Protein AF-A0A1Q7GCQ9-F1 (afdb_monomer_lite)

pLDDT: mean 94.62, std 5.6, range [64.81, 98.12]

Structure (mmCIF, N/CA/C/O backbone):
data_AF-A0A1Q7GCQ9-F1
#
_entry.id   AF-A0A1Q7GCQ9-F1
#
loop_
_atom_site.group_PDB
_atom_site.id
_atom_site.type_symbol
_atom_site.label_atom_id
_atom_site.label_alt_id
_atom_site.label_comp_id
_atom_site.label_asym_id
_atom_site.label_entity_id
_atom_site.label_seq_id
_atom_site.pdbx_PDB_ins_code
_atom_site.Cartn_x
_atom_site.Cartn_y
_atom_site.Cartn_z
_atom_site.occupancy
_atom_site.B_iso_or_equiv
_atom_site.auth_seq_id
_atom_site.auth_comp_id
_atom_site.auth_asym_id
_atom_site.auth_atom_id
_atom_site.pdbx_PDB_model_num
ATOM 1 N N . MET A 1 1 ? -1.489 1.523 -19.514 1.00 64.81 1 MET A N 1
ATOM 2 C CA . MET A 1 1 ? -1.351 2.334 -18.281 1.00 64.81 1 MET A CA 1
ATOM 3 C C . MET A 1 1 ? -1.105 3.779 -18.688 1.00 64.81 1 MET A C 1
ATOM 5 O O . MET A 1 1 ? -0.445 3.978 -19.698 1.00 64.81 1 MET A O 1
ATOM 9 N N . GLY A 1 2 ? -1.690 4.747 -17.975 1.00 76.00 2 GLY A N 1
ATOM 10 C CA . GLY A 1 2 ? -1.476 6.179 -18.229 1.00 76.00 2 GLY A CA 1
ATOM 11 C C . GLY A 1 2 ? -0.132 6.676 -17.692 1.00 76.00 2 GLY A C 1
ATOM 12 O O . GLY A 1 2 ? 0.639 5.892 -17.137 1.00 76.00 2 GLY A O 1
ATOM 13 N N . ALA A 1 3 ? 0.133 7.973 -17.855 1.00 88.56 3 ALA A N 1
ATOM 14 C CA . ALA A 1 3 ? 1.325 8.611 -17.304 1.00 88.56 3 ALA A CA 1
ATOM 15 C C . ALA A 1 3 ? 1.386 8.441 -15.776 1.00 88.56 3 ALA A C 1
ATOM 17 O O . ALA A 1 3 ? 0.367 8.561 -15.093 1.00 88.56 3 ALA A O 1
ATOM 18 N N . LYS A 1 4 ? 2.586 8.157 -15.258 1.00 92.88 4 LYS A N 1
ATOM 19 C CA . LYS A 1 4 ? 2.836 8.078 -13.817 1.00 92.88 4 LYS A CA 1
ATOM 20 C C . LYS A 1 4 ? 2.873 9.493 -13.215 1.00 92.88 4 LYS A C 1
ATOM 22 O O . LYS A 1 4 ? 3.456 10.406 -13.792 1.00 92.88 4 LYS A O 1
ATOM 27 N N . VAL A 1 5 ? 2.261 9.658 -12.049 1.00 95.19 5 VAL A N 1
ATOM 28 C CA . VAL A 1 5 ? 2.357 10.819 -11.166 1.00 95.19 5 VAL A CA 1
ATOM 29 C C . VAL A 1 5 ? 3.794 10.919 -10.624 1.00 95.19 5 VAL A C 1
ATOM 31 O O . VAL A 1 5 ? 4.250 9.970 -9.977 1.00 95.19 5 VAL A O 1
ATOM 34 N N . PRO A 1 6 ? 4.511 12.039 -10.847 1.00 94.31 6 PRO A N 1
ATOM 35 C CA . PRO A 1 6 ? 5.945 12.136 -10.548 1.00 94.31 6 PRO A CA 1
ATOM 36 C C . PRO A 1 6 ? 6.334 12.001 -9.070 1.00 94.31 6 PRO A C 1
ATOM 38 O O . PRO A 1 6 ? 7.427 11.540 -8.770 1.00 94.31 6 PRO A O 1
ATOM 41 N N . TRP A 1 7 ? 5.466 12.411 -8.143 1.00 92.62 7 TRP A N 1
ATOM 42 C CA . TRP A 1 7 ? 5.748 12.382 -6.698 1.00 92.62 7 TRP A CA 1
ATOM 43 C C . TRP A 1 7 ? 5.265 11.104 -6.003 1.00 92.62 7 TRP A C 1
ATOM 45 O O . TRP A 1 7 ? 5.345 10.994 -4.780 1.00 92.62 7 TRP A O 1
ATOM 55 N N . LEU A 1 8 ? 4.723 10.153 -6.762 1.00 94.81 8 LEU A N 1
ATOM 56 C CA . LEU A 1 8 ? 4.344 8.846 -6.248 1.00 94.81 8 LEU A CA 1
ATOM 57 C C . LEU A 1 8 ? 5.447 7.828 -6.553 1.00 94.81 8 LEU A C 1
ATOM 59 O O . LEU A 1 8 ? 6.060 7.907 -7.620 1.00 94.81 8 LEU A O 1
ATOM 63 N N . PRO A 1 9 ? 5.658 6.832 -5.676 1.00 94.50 9 PRO A N 1
ATOM 64 C CA . PRO A 1 9 ? 6.570 5.731 -5.943 1.00 94.50 9 PRO A CA 1
ATOM 65 C C . PRO A 1 9 ? 6.380 5.136 -7.336 1.00 94.50 9 PRO A C 1
ATOM 67 O O . PRO A 1 9 ? 5.266 4.794 -7.747 1.00 94.50 9 PRO A O 1
ATOM 70 N N . SER A 1 10 ? 7.483 5.023 -8.066 1.00 95.31 10 SER A N 1
ATOM 71 C CA 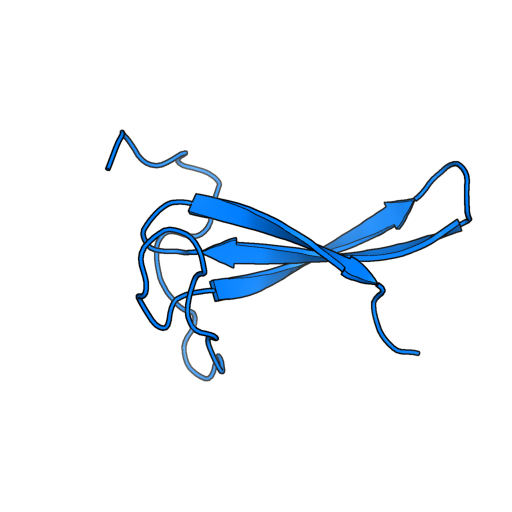. SER A 1 10 ? 7.539 4.407 -9.392 1.00 95.31 10 SER A CA 1
ATOM 72 C C . SER A 1 10 ? 8.305 3.088 -9.400 1.00 95.31 10 SER A C 1
ATOM 74 O O . SER A 1 10 ? 8.264 2.389 -10.410 1.00 95.31 10 SER A O 1
ATOM 76 N N . GLU A 1 11 ? 8.969 2.756 -8.289 1.00 96.19 11 GLU A N 1
ATOM 77 C CA . GLU A 1 11 ? 9.815 1.577 -8.102 1.00 96.19 11 GLU A CA 1
ATOM 78 C C . GLU A 1 11 ? 9.584 0.974 -6.714 1.00 96.19 11 GLU A C 1
ATOM 80 O O . GLU A 1 11 ? 9.224 1.680 -5.770 1.00 96.19 11 GLU A O 1
ATOM 85 N N . VAL A 1 12 ? 9.763 -0.343 -6.597 1.00 96.88 12 VAL A N 1
ATOM 86 C CA . VAL A 1 12 ? 9.659 -1.060 -5.319 1.00 96.88 12 VAL A CA 1
ATOM 87 C C . VAL A 1 12 ? 10.957 -0.850 -4.526 1.00 96.88 12 VAL A C 1
ATOM 89 O O . VAL A 1 12 ? 12.018 -1.207 -5.040 1.00 96.88 12 VAL A O 1
ATOM 92 N N . PRO A 1 13 ? 10.908 -0.312 -3.290 1.00 94.31 13 PRO A N 1
ATOM 93 C CA . PRO A 1 13 ? 12.100 -0.146 -2.467 1.00 94.31 13 PRO A CA 1
ATOM 94 C C . PRO A 1 13 ? 12.809 -1.485 -2.201 1.00 94.31 13 PRO A C 1
ATOM 96 O O . PRO A 1 13 ? 12.134 -2.500 -1.997 1.00 94.31 13 PRO A O 1
ATOM 99 N N . PRO A 1 14 ? 14.153 -1.514 -2.139 1.00 96.19 14 PRO A N 1
ATOM 100 C CA . PRO A 1 14 ? 14.889 -2.712 -1.751 1.00 96.19 14 PRO A CA 1
ATOM 101 C C . PRO A 1 14 ? 14.421 -3.246 -0.392 1.00 96.19 14 PRO A C 1
ATOM 103 O O . PRO A 1 14 ? 14.253 -2.484 0.558 1.00 96.19 14 PRO A O 1
ATOM 106 N N . GLY A 1 15 ? 14.201 -4.559 -0.299 1.00 94.12 15 GLY A N 1
ATOM 107 C CA . GLY A 1 15 ? 13.731 -5.209 0.930 1.00 94.12 15 GLY A CA 1
ATOM 108 C C . GLY A 1 15 ? 12.236 -5.037 1.228 1.00 94.12 15 GLY A C 1
ATOM 109 O O . GLY A 1 15 ? 11.752 -5.605 2.205 1.00 94.12 15 GLY A O 1
ATOM 110 N N . ALA A 1 16 ? 11.483 -4.309 0.396 1.00 94.38 16 ALA A N 1
ATOM 111 C CA . ALA A 1 16 ? 10.030 -4.299 0.499 1.00 94.38 16 ALA A CA 1
ATOM 112 C C . ALA A 1 16 ? 9.449 -5.681 0.155 1.00 94.38 16 ALA A C 1
ATOM 114 O O . ALA A 1 16 ? 9.973 -6.404 -0.694 1.00 94.38 16 ALA A O 1
ATOM 115 N N . GLN A 1 17 ? 8.329 -6.020 0.790 1.00 95.81 17 GLN A N 1
ATOM 116 C CA . GLN A 1 17 ? 7.541 -7.217 0.496 1.00 95.81 17 GLN A CA 1
ATOM 117 C C . GLN A 1 17 ? 6.266 -6.784 -0.245 1.00 95.81 17 GLN A C 1
ATOM 119 O O . GLN A 1 17 ? 5.253 -6.519 0.402 1.00 95.81 17 GLN A O 1
ATOM 124 N N . PRO A 1 18 ? 6.312 -6.605 -1.580 1.00 97.19 18 PRO A N 1
ATOM 125 C CA . PRO A 1 18 ? 5.171 -6.106 -2.330 1.00 97.19 18 PRO A CA 1
ATOM 126 C C . PRO A 1 18 ? 4.082 -7.170 -2.484 1.00 97.19 18 PRO A C 1
ATOM 128 O O . PRO A 1 18 ? 4.342 -8.333 -2.798 1.00 97.19 18 PRO A O 1
ATOM 131 N N . GLU A 1 19 ? 2.837 -6.735 -2.365 1.00 97.56 19 GLU A N 1
ATOM 132 C CA . GLU A 1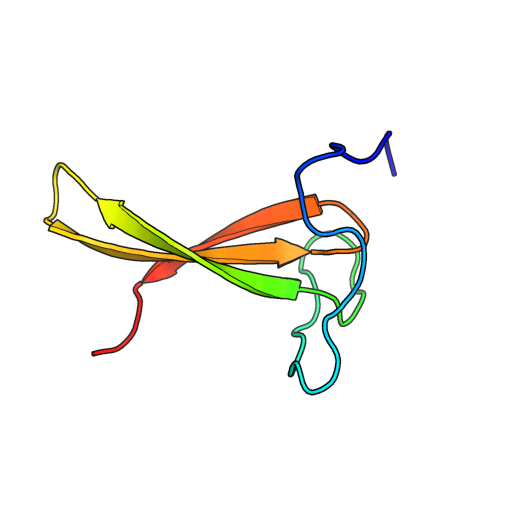 19 ? 1.661 -7.539 -2.665 1.00 97.56 19 GLU A CA 1
ATOM 133 C C . GLU A 1 19 ? 1.275 -7.440 -4.148 1.00 97.56 19 GLU A C 1
ATOM 135 O O . GLU A 1 19 ? 1.688 -6.534 -4.888 1.00 97.56 19 GLU A O 1
ATOM 140 N N . ARG A 1 20 ? 0.432 -8.376 -4.604 1.00 98.12 20 ARG A N 1
ATOM 141 C CA . ARG A 1 20 ? -0.172 -8.295 -5.938 1.00 98.12 20 ARG A CA 1
ATOM 142 C C . ARG A 1 20 ? -1.167 -7.142 -5.995 1.00 98.12 20 ARG A C 1
ATOM 144 O O . ARG A 1 20 ? -2.149 -7.113 -5.264 1.00 98.12 20 ARG A O 1
ATOM 151 N N . CYS A 1 21 ? -0.942 -6.225 -6.928 1.00 97.56 21 CYS A N 1
ATOM 152 C CA . CYS A 1 21 ? -1.857 -5.127 -7.193 1.00 97.56 21 CYS A CA 1
ATOM 153 C C . CYS A 1 21 ? -3.185 -5.654 -7.771 1.00 97.56 21 CYS A C 1
ATOM 155 O O . CYS A 1 21 ? -3.155 -6.305 -8.820 1.00 97.56 21 CYS A O 1
ATOM 157 N N . PRO A 1 22 ? -4.351 -5.315 -7.188 1.00 96.06 2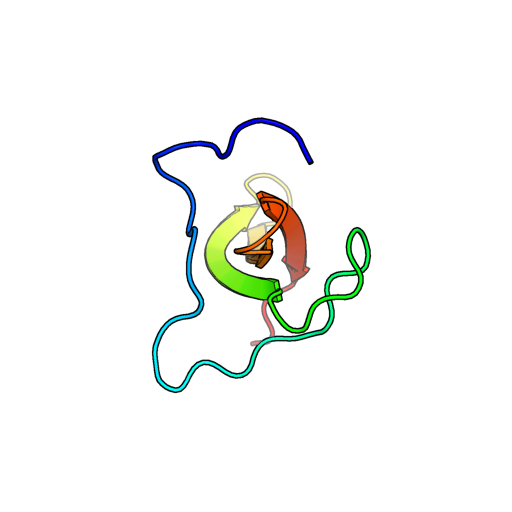2 PRO A N 1
ATOM 158 C CA . PRO A 1 22 ? -5.650 -5.784 -7.681 1.00 96.06 22 PRO A CA 1
ATOM 159 C C . PRO A 1 22 ? -6.017 -5.203 -9.055 1.00 96.06 22 PRO A C 1
ATOM 161 O O . PRO A 1 22 ? -6.864 -5.747 -9.754 1.00 96.06 22 PRO A O 1
ATOM 164 N N . ARG A 1 23 ? -5.368 -4.104 -9.466 1.00 96.00 23 ARG A N 1
ATOM 165 C CA . ARG A 1 23 ? -5.634 -3.430 -10.743 1.00 96.00 23 ARG A CA 1
ATOM 166 C C . ARG A 1 23 ? -4.787 -3.954 -11.900 1.00 96.00 23 ARG A C 1
ATOM 168 O O . ARG A 1 23 ? -5.303 -4.113 -12.999 1.00 96.00 23 ARG A O 1
ATOM 175 N N . CYS A 1 24 ? -3.483 -4.154 -11.695 1.00 96.44 24 CYS A N 1
ATOM 176 C CA . CYS A 1 24 ? -2.560 -4.548 -12.770 1.00 96.44 24 CYS A CA 1
ATOM 177 C C . CYS A 1 24 ? -1.966 -5.955 -12.605 1.00 96.44 24 CYS A C 1
ATOM 179 O O . CYS A 1 24 ? -1.240 -6.410 -13.485 1.00 96.44 24 CYS A O 1
ATOM 181 N N . GLY A 1 25 ? -2.226 -6.632 -11.482 1.00 96.56 25 GLY A N 1
ATOM 182 C CA . GLY A 1 25 ? -1.771 -7.996 -11.193 1.00 96.56 25 GLY A CA 1
ATOM 183 C C . GLY A 1 25 ? -0.290 -8.141 -10.823 1.00 96.56 25 GLY A C 1
ATOM 184 O O . GLY A 1 25 ? 0.125 -9.221 -10.404 1.00 96.56 25 GLY A O 1
ATOM 185 N N . ARG A 1 26 ? 0.521 -7.082 -10.951 1.00 96.88 26 ARG A N 1
ATOM 186 C CA . ARG A 1 26 ? 1.964 -7.123 -10.652 1.00 96.88 26 ARG A CA 1
ATOM 187 C C . ARG A 1 26 ? 2.233 -7.130 -9.138 1.00 96.88 26 ARG A C 1
ATOM 189 O O . ARG A 1 26 ? 1.499 -6.454 -8.412 1.00 96.88 26 ARG A O 1
ATOM 196 N N . PRO A 1 27 ? 3.278 -7.835 -8.658 1.00 97.31 27 PRO A N 1
ATOM 197 C CA . PRO A 1 27 ? 3.723 -7.793 -7.262 1.00 97.31 27 PRO A CA 1
ATOM 198 C C . PRO A 1 27 ? 4.450 -6.469 -6.988 1.00 97.31 27 PRO A C 1
ATOM 200 O O . PRO A 1 27 ? 5.674 -6.396 -6.984 1.00 97.31 27 PRO A O 1
ATOM 203 N N . ALA A 1 28 ? 3.679 -5.393 -6.862 1.00 97.62 28 ALA A N 1
ATOM 204 C CA . ALA A 1 28 ? 4.180 -4.021 -6.828 1.00 97.62 28 ALA A CA 1
ATOM 205 C C . ALA A 1 28 ? 3.388 -3.111 -5.877 1.00 97.62 28 ALA A C 1
ATOM 207 O O . ALA A 1 28 ? 3.624 -1.906 -5.863 1.00 97.62 28 ALA A O 1
ATOM 208 N N . LEU A 1 29 ? 2.412 -3.654 -5.141 1.00 98.00 29 LEU A N 1
ATOM 209 C CA . LEU A 1 29 ? 1.617 -2.914 -4.167 1.00 98.00 29 LEU A CA 1
ATOM 210 C C . LEU A 1 29 ? 2.374 -2.884 -2.835 1.00 98.00 29 LEU A C 1
ATOM 212 O O . LEU A 1 29 ? 2.567 -3.925 -2.216 1.00 98.00 29 LEU A O 1
ATOM 216 N N . ILE A 1 30 ? 2.829 -1.707 -2.420 1.00 97.44 30 ILE A N 1
ATOM 217 C CA . ILE A 1 30 ? 3.664 -1.519 -1.227 1.00 97.44 30 ILE A CA 1
ATOM 218 C C . ILE A 1 30 ? 3.007 -0.559 -0.235 1.00 97.44 30 ILE A C 1
ATOM 220 O O . ILE A 1 30 ? 2.263 0.329 -0.664 1.00 97.44 30 ILE A O 1
ATOM 224 N N . PRO A 1 31 ? 3.299 -0.681 1.070 1.00 96.75 31 PRO A N 1
ATOM 225 C CA . PRO A 1 31 ? 2.897 0.319 2.048 1.00 96.75 31 PRO A CA 1
ATOM 226 C C . PRO A 1 31 ? 3.641 1.639 1.790 1.00 96.75 31 PRO A C 1
ATOM 228 O 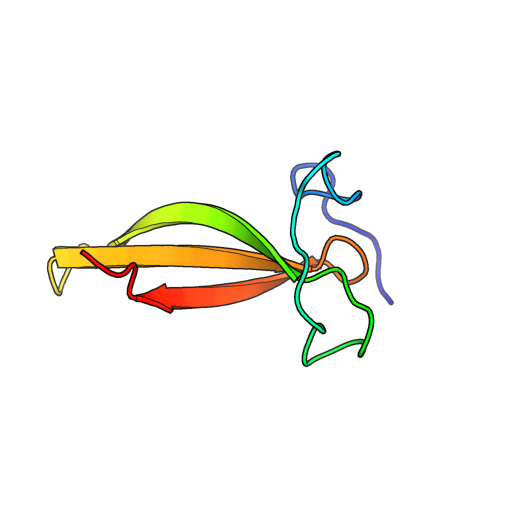O . PRO A 1 31 ? 4.819 1.628 1.433 1.00 96.75 31 PRO A O 1
ATOM 231 N N . TRP A 1 32 ? 2.964 2.775 1.962 1.00 95.06 32 TRP A N 1
ATOM 232 C CA . TRP A 1 32 ? 3.523 4.094 1.654 1.00 95.06 32 TRP A CA 1
ATOM 233 C C . TRP A 1 32 ? 3.395 5.080 2.813 1.00 95.06 32 TRP A C 1
ATOM 235 O O . TRP A 1 32 ? 4.350 5.298 3.553 1.00 95.06 32 TRP A O 1
ATOM 245 N N . THR A 1 33 ? 2.220 5.675 2.994 1.00 94.81 33 THR A N 1
ATOM 246 C CA . THR A 1 33 ? 2.000 6.742 3.976 1.00 94.81 33 THR A CA 1
ATOM 247 C C . THR A 1 33 ? 0.995 6.318 5.026 1.00 94.81 33 THR A C 1
ATOM 249 O O . THR A 1 33 ? -0.023 5.707 4.709 1.00 94.81 33 THR A O 1
ATOM 252 N N . LEU A 1 34 ? 1.260 6.688 6.276 1.00 96.88 34 LEU A N 1
ATOM 253 C CA . LEU A 1 34 ? 0.260 6.654 7.333 1.00 96.88 34 LEU A CA 1
ATOM 254 C C . LEU A 1 34 ? -0.506 7.971 7.340 1.00 96.88 34 LEU A C 1
ATOM 256 O O . LEU A 1 34 ? 0.082 9.047 7.227 1.00 96.88 34 LEU A O 1
ATOM 260 N N . ARG A 1 35 ? -1.817 7.884 7.521 1.00 95.00 35 ARG A N 1
ATOM 261 C CA . ARG A 1 35 ? -2.665 9.034 7.809 1.00 95.00 35 ARG A CA 1
ATOM 262 C C . ARG A 1 35 ? -3.605 8.700 8.951 1.00 95.00 35 ARG A C 1
ATOM 264 O O . ARG A 1 35 ? -3.953 7.542 9.165 1.00 95.00 35 ARG A O 1
ATOM 271 N N . ARG A 1 36 ? -4.072 9.726 9.649 1.00 96.19 36 ARG A N 1
ATOM 272 C CA . ARG A 1 36 ? -5.186 9.589 10.583 1.00 96.19 36 ARG A CA 1
ATOM 273 C C . ARG A 1 36 ? -6.456 10.063 9.893 1.00 96.19 36 ARG A C 1
ATOM 275 O O . ARG A 1 36 ? -6.456 11.113 9.253 1.00 96.19 36 ARG A O 1
ATOM 282 N N . ASP A 1 37 ? -7.521 9.281 9.982 1.00 94.00 37 ASP A N 1
ATOM 283 C CA . ASP A 1 37 ? -8.836 9.728 9.541 1.00 94.00 37 ASP A CA 1
ATOM 284 C C . ASP A 1 37 ? -9.376 10.766 10.534 1.00 94.00 37 ASP A C 1
ATOM 286 O O . ASP A 1 37 ? -9.473 10.509 11.736 1.00 94.00 37 ASP A O 1
ATOM 290 N N . ASP A 1 38 ? -9.722 11.959 10.055 1.00 95.00 38 ASP A N 1
ATOM 291 C CA . ASP A 1 38 ? -10.089 13.065 10.944 1.00 95.00 38 ASP A CA 1
ATOM 292 C C . ASP A 1 38 ? -11.433 12.858 11.641 1.00 95.00 38 ASP A C 1
ATOM 294 O O . ASP A 1 38 ? -11.654 13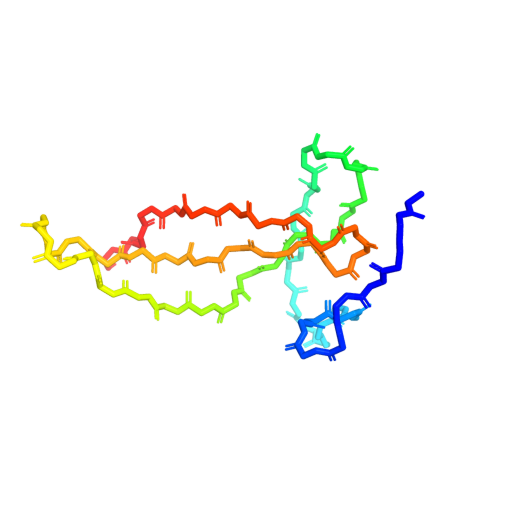.421 12.717 1.00 95.00 38 ASP A O 1
ATOM 298 N N . ARG A 1 39 ? -12.310 12.026 11.074 1.00 96.12 39 ARG A N 1
ATOM 299 C CA . ARG A 1 39 ? -13.653 11.777 11.599 1.00 96.12 39 ARG A CA 1
ATOM 300 C C . ARG A 1 39 ? -13.659 10.648 12.625 1.00 96.12 39 ARG A C 1
ATOM 302 O O . ARG A 1 39 ? -14.181 10.811 13.720 1.00 96.12 39 ARG A O 1
ATOM 309 N N . THR A 1 40 ? -13.088 9.508 12.266 1.00 94.69 40 THR A N 1
ATOM 310 C CA . THR A 1 40 ? -13.116 8.260 13.046 1.00 94.69 40 THR A CA 1
ATOM 311 C C . THR A 1 40 ? -11.882 8.077 13.918 1.00 94.69 40 THR A C 1
ATOM 313 O O . THR A 1 40 ? -11.880 7.230 14.804 1.00 94.69 40 THR A O 1
ATOM 316 N N . LYS A 1 41 ? -10.831 8.870 13.680 1.00 93.81 41 LYS A N 1
ATOM 317 C CA . LYS A 1 41 ? -9.533 8.805 14.364 1.00 93.81 41 LYS A CA 1
ATOM 318 C C . LYS A 1 41 ? -8.751 7.507 14.154 1.00 93.81 41 LYS A C 1
ATOM 320 O O . LYS A 1 41 ? -7.674 7.388 14.742 1.00 93.81 41 LYS A O 1
ATOM 325 N N . VAL A 1 42 ? -9.236 6.612 13.290 1.00 95.75 42 VAL A N 1
ATOM 326 C CA . VAL A 1 42 ? -8.540 5.400 12.842 1.00 95.75 42 VAL A CA 1
ATOM 327 C C . VAL A 1 42 ? -7.269 5.787 12.088 1.00 95.75 42 VAL A C 1
ATOM 329 O O . VAL A 1 42 ? -7.263 6.743 11.306 1.00 95.75 42 VAL A O 1
ATOM 332 N N . VAL A 1 43 ? -6.183 5.056 12.333 1.00 97.06 43 VAL A N 1
ATOM 333 C CA . VAL A 1 43 ? -4.953 5.173 11.546 1.00 97.06 43 VAL A CA 1
ATOM 334 C C . VAL A 1 43 ? -5.098 4.285 10.317 1.00 97.06 43 VAL A C 1
ATOM 336 O O . VAL A 1 43 ? -5.420 3.106 10.425 1.00 97.06 43 VAL A O 1
ATOM 339 N N . LEU A 1 44 ? -4.895 4.871 9.144 1.00 97.56 44 LEU A N 1
ATOM 340 C CA . LEU A 1 44 ? -4.929 4.181 7.865 1.00 97.56 44 LEU A CA 1
ATOM 341 C C . LEU A 1 44 ? -3.528 4.188 7.261 1.00 97.56 44 LEU A C 1
ATOM 343 O O . LEU A 1 44 ? -2.817 5.194 7.322 1.00 97.56 44 LEU A O 1
ATOM 347 N N . ARG A 1 45 ? -3.165 3.090 6.610 1.00 97.25 45 ARG A N 1
ATOM 348 C CA . ARG A 1 45 ? -1.998 2.993 5.744 1.00 97.25 45 ARG A CA 1
ATOM 349 C C . ARG A 1 45 ? -2.436 3.003 4.293 1.00 97.25 45 ARG A C 1
ATOM 351 O O . ARG A 1 45 ? -3.197 2.146 3.846 1.00 97.25 45 ARG A O 1
ATOM 358 N N . THR A 1 46 ? -1.921 3.972 3.551 1.00 96.94 46 THR A N 1
ATOM 359 C CA . THR A 1 46 ? -2.012 4.006 2.098 1.00 96.94 46 THR A CA 1
ATOM 360 C C . THR A 1 46 ? -1.029 2.999 1.522 1.00 96.94 46 THR A C 1
ATOM 362 O O . THR A 1 46 ? 0.169 3.052 1.801 1.00 96.94 46 THR A O 1
ATOM 365 N N . TRP A 1 47 ? -1.539 2.111 0.687 1.00 97.50 47 TRP A N 1
ATOM 366 C CA . TRP A 1 47 ? -0.783 1.213 -0.164 1.00 97.50 47 TRP A CA 1
ATOM 367 C C . TRP A 1 47 ? -0.793 1.751 -1.585 1.00 97.50 47 TRP A C 1
ATOM 369 O O . TRP A 1 47 ? -1.815 2.251 -2.055 1.00 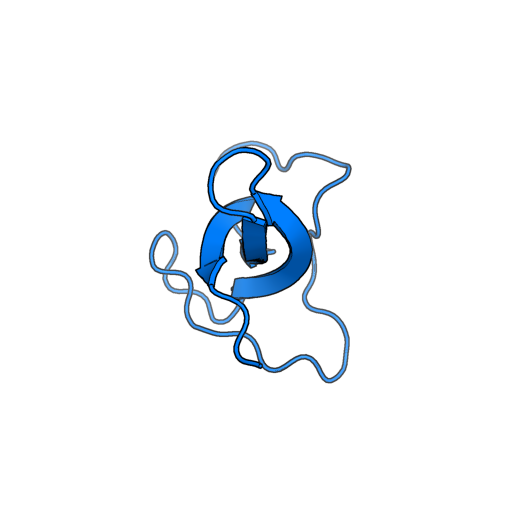97.50 47 TRP A O 1
ATOM 379 N N . ILE A 1 48 ? 0.335 1.655 -2.281 1.00 97.81 48 ILE A N 1
ATOM 380 C CA . ILE A 1 48 ? 0.470 2.135 -3.652 1.00 97.81 48 ILE A CA 1
ATOM 381 C C . ILE A 1 48 ? 1.132 1.101 -4.548 1.00 97.81 48 ILE A C 1
ATOM 383 O O . ILE A 1 48 ? 2.118 0.471 -4.180 1.00 97.81 48 ILE A O 1
ATOM 387 N N . CYS A 1 49 ? 0.589 0.930 -5.752 1.00 97.88 49 CYS A N 1
ATOM 388 C CA . CYS A 1 49 ? 1.240 0.142 -6.784 1.00 97.88 49 CYS A CA 1
ATOM 389 C C . CYS A 1 49 ? 2.291 0.978 -7.519 1.00 97.88 49 CYS A C 1
ATOM 391 O O . CYS A 1 49 ? 1.936 1.917 -8.220 1.00 97.88 49 CYS A O 1
ATOM 393 N N . THR A 1 50 ? 3.564 0.607 -7.463 1.00 97.31 50 THR A N 1
ATOM 394 C CA . THR A 1 50 ? 4.651 1.357 -8.129 1.00 97.31 50 THR A CA 1
ATOM 395 C C . THR A 1 50 ? 4.566 1.315 -9.665 1.00 97.31 50 THR A C 1
ATOM 397 O O . THR A 1 50 ? 5.100 2.172 -10.372 1.00 97.31 50 THR A O 1
ATOM 400 N N . GLU A 1 51 ? 3.809 0.354 -10.201 1.00 96.62 51 GLU A N 1
ATOM 401 C CA . GLU A 1 51 ? 3.630 0.130 -11.636 1.00 96.62 51 GLU A CA 1
ATOM 402 C C . GLU A 1 51 ? 2.474 0.932 -12.236 1.00 96.62 51 GLU A C 1
ATOM 404 O O . GLU A 1 51 ? 2.644 1.596 -13.257 1.00 96.62 51 GLU A O 1
ATOM 409 N N . CYS A 1 52 ? 1.283 0.864 -11.632 1.00 96.31 52 CYS A N 1
ATOM 410 C CA . CYS A 1 52 ? 0.086 1.543 -12.144 1.00 96.31 52 CYS A CA 1
ATOM 411 C C . CYS A 1 52 ? -0.391 2.710 -11.270 1.00 96.31 52 CYS A C 1
ATOM 413 O O . CYS A 1 52 ? -1.419 3.302 -11.593 1.00 96.31 52 CYS A O 1
ATOM 415 N N . GLN A 1 53 ? 0.302 2.979 -10.158 1.00 96.56 53 GLN A N 1
ATOM 416 C CA . GLN A 1 53 ? 0.036 4.046 -9.184 1.00 96.56 53 GLN A CA 1
ATOM 417 C C . GLN A 1 53 ? -1.417 4.126 -8.721 1.00 96.56 53 GLN A C 1
ATOM 419 O O . GLN A 1 53 ? -1.953 5.189 -8.430 1.00 96.56 53 GLN A O 1
ATOM 424 N N . THR A 1 54 ? -2.056 2.958 -8.633 1.00 96.38 54 THR A N 1
ATOM 425 C CA . THR A 1 54 ? -3.322 2.826 -7.919 1.00 96.38 54 THR A CA 1
ATOM 426 C C . THR A 1 54 ? -3.033 2.843 -6.428 1.00 96.38 54 THR A C 1
ATOM 428 O O . THR A 1 54 ? -2.035 2.256 -6.000 1.00 96.38 54 THR A O 1
ATOM 431 N N . THR A 1 55 ? -3.904 3.490 -5.665 1.00 96.56 55 THR A N 1
ATOM 432 C CA . THR A 1 55 ? -3.809 3.562 -4.209 1.00 96.56 55 THR A CA 1
ATOM 433 C C . THR A 1 55 ? -4.964 2.817 -3.557 1.00 96.56 55 THR A C 1
ATOM 435 O O . THR A 1 55 ? -6.071 2.798 -4.092 1.00 96.56 55 THR A O 1
ATOM 438 N N . GLU A 1 56 ? -4.704 2.232 -2.396 1.00 96.62 56 GLU A N 1
ATOM 439 C CA . GLU A 1 56 ? -5.689 1.580 -1.535 1.00 96.62 56 GLU A CA 1
ATOM 440 C C . GLU A 1 56 ? -5.410 2.004 -0.091 1.00 96.62 56 GLU A C 1
ATOM 442 O O . GLU A 1 56 ? -4.257 2.019 0.329 1.00 96.62 56 GLU A O 1
ATOM 447 N N . GLU A 1 57 ? -6.432 2.372 0.674 1.00 96.06 57 GLU A N 1
ATOM 448 C CA . GLU A 1 57 ? -6.278 2.672 2.099 1.00 96.06 57 GLU A CA 1
ATOM 449 C C . GLU A 1 57 ? -6.774 1.490 2.926 1.00 96.06 57 GLU A C 1
ATOM 451 O O . GLU A 1 57 ? -7.867 0.974 2.693 1.00 96.06 57 GLU A O 1
ATOM 456 N N . ARG A 1 58 ? -5.966 1.064 3.899 1.00 96.06 58 ARG A N 1
ATOM 457 C CA . ARG A 1 58 ? -6.286 -0.034 4.818 1.00 96.06 58 ARG A CA 1
ATOM 458 C C . ARG A 1 58 ? -6.134 0.444 6.261 1.00 96.06 58 ARG A C 1
ATOM 460 O O . ARG A 1 58 ? -5.230 1.242 6.509 1.00 96.06 58 ARG A O 1
ATOM 467 N N . PRO A 1 59 ? -6.961 -0.019 7.213 1.00 96.56 59 PRO A N 1
ATOM 468 C CA . PRO A 1 59 ? -6.682 0.172 8.632 1.00 96.56 59 PRO A CA 1
ATOM 469 C C . PRO A 1 59 ? -5.286 -0.338 8.978 1.00 96.56 59 PRO A C 1
ATOM 471 O O . PRO A 1 59 ? -4.908 -1.436 8.570 1.00 96.56 59 PRO A O 1
ATOM 474 N N . GLU A 1 60 ? -4.518 0.482 9.687 1.00 94.44 60 GLU A N 1
ATOM 475 C CA . GLU A 1 60 ? -3.220 0.072 10.203 1.00 94.44 60 GLU A CA 1
ATOM 476 C C . GLU A 1 60 ? -3.441 -0.786 11.457 1.00 94.44 60 GLU A C 1
ATOM 478 O O . GLU A 1 60 ? -4.130 -0.319 12.369 1.00 94.44 60 GLU A O 1
ATOM 483 N N . PRO A 1 61 ? -2.919 -2.026 11.506 1.00 86.19 61 PRO A N 1
ATOM 484 C CA . PRO A 1 61 ? -2.942 -2.821 12.727 1.00 86.19 61 PRO A CA 1
ATOM 485 C C . PRO A 1 61 ? -2.168 -2.117 13.850 1.00 86.19 61 PRO A C 1
ATOM 487 O O . PRO A 1 61 ? -1.211 -1.387 13.595 1.00 86.19 61 PRO A O 1
ATOM 490 N N . GLU A 1 62 ? -2.628 -2.327 15.079 1.00 75.00 62 GLU A N 1
ATOM 491 C CA . GLU A 1 62 ? -2.061 -1.759 16.310 1.00 75.00 62 GLU A CA 1
ATOM 492 C C . GLU A 1 62 ? -0.700 -2.347 16.711 1.00 75.00 62 GLU A C 1
ATOM 494 O O . GLU A 1 62 ? -0.456 -3.549 16.448 1.00 75.00 62 GLU A O 1
#

Secondary structure (DSSP, 8-state):
--PPPTTS--SPPTT--PEEPTTT-SEEEEEEEEEE-TTT--EEEEEEETTT--EEEEEPP-

Radius of gyration: 12.26 Å; chains: 1; bounding box: 28×21×35 Å

Foldseek 3Di:
DDDDDPPDAQDDDPPFQACQDPPPRDSFWGWDDWDADPPPRFIWTWIAGSHPGDIDIDGDDD

Sequence (62 aa):
MGAKVPWLPSEVPPGAQPERCPRCGRPALIPWTLRRDDRTKVVLRTWICTECQTTEERPEPE